Protein AF-A0A0N0Y039-F1 (afdb_monomer_lite)

Foldseek 3Di:
DDPDQVSVVVVCVVPPQDAAPVRHRFDWDWDDDDFWIKIDGDYDDDPPPDDDPPFDWIWTQTPPPRDIDTFTPDDPVVRVVVVVVVPPPPD

Organism: NCBI:txid66876

Sequence (91 aa):
MPATAEEALAAARARFEVRDPEGNPAPLYVVEFDIGFLVHAVMPPPPPGTQAPLGGSHMVISKSDGAVTYVPNFPPDSAIELYRSLRRPHG

Secondary structure (DSSP, 8-state):
---SHHHHHHHHHTT---B-TTSSBPPEEEEE-SSEEEEEE-PPPPPTTSPPPS--EEEEEETTT--EEEEES--HHHHHHHHHHHHS---

pLDDT: mean 81.55, std 10.09, range [46.41, 93.06]

Radius of gyration: 13.87 Å; chains: 1; bounding box: 28×31×41 Å

Structure (mmCIF, N/CA/C/O backbone):
data_AF-A0A0N0Y039-F1
#
_entry.id   AF-A0A0N0Y039-F1
#
loop_
_atom_site.group_PDB
_atom_site.id
_atom_site.type_symbol
_atom_site.label_atom_id
_atom_site.label_alt_id
_atom_site.label_comp_id
_atom_site.label_asym_id
_atom_site.label_entity_id
_atom_site.label_seq_id
_atom_site.pdbx_PDB_ins_code
_atom_site.Cartn_x
_atom_site.Cartn_y
_atom_site.Cartn_z
_atom_site.occupancy
_atom_site.B_iso_or_equiv
_atom_site.auth_seq_id
_atom_site.auth_comp_id
_atom_site.auth_asym_id
_atom_site.auth_atom_id
_atom_site.pdbx_PDB_model_num
ATOM 1 N N . MET A 1 1 ? -4.550 8.915 12.124 1.00 68.94 1 MET A N 1
ATOM 2 C CA . MET A 1 1 ? -5.150 7.741 11.462 1.00 68.94 1 MET A CA 1
ATOM 3 C C . MET A 1 1 ? -5.681 8.224 10.133 1.00 68.94 1 MET A C 1
ATOM 5 O O . MET A 1 1 ? -6.487 9.142 10.191 1.00 68.94 1 MET A O 1
ATOM 9 N N . PRO A 1 2 ? -5.191 7.731 8.984 1.00 74.25 2 PRO A N 1
ATOM 10 C CA . PRO A 1 2 ? -5.745 8.159 7.708 1.00 74.25 2 PRO A CA 1
ATOM 11 C C . PRO A 1 2 ? -7.189 7.663 7.593 1.00 74.25 2 PRO A C 1
ATOM 13 O O . PRO A 1 2 ? -7.455 6.477 7.783 1.00 74.25 2 PRO A O 1
ATOM 16 N N . ALA A 1 3 ? -8.106 8.582 7.325 1.00 79.25 3 ALA A N 1
ATOM 17 C CA . ALA A 1 3 ? -9.511 8.317 7.053 1.00 79.25 3 ALA A CA 1
ATOM 18 C C . ALA A 1 3 ? -9.773 8.128 5.551 1.00 79.25 3 ALA A C 1
ATOM 20 O O . ALA A 1 3 ? -10.788 7.542 5.185 1.00 79.25 3 ALA A O 1
ATOM 21 N N . THR A 1 4 ? -8.859 8.588 4.688 1.00 84.56 4 THR A N 1
ATOM 22 C CA . THR A 1 4 ? -8.995 8.527 3.226 1.00 84.56 4 THR A CA 1
ATOM 23 C C . THR A 1 4 ? -7.722 8.030 2.541 1.00 84.56 4 THR A C 1
ATOM 25 O O . THR A 1 4 ? -6.621 8.084 3.099 1.00 84.56 4 THR A O 1
ATOM 28 N N . ALA A 1 5 ? -7.863 7.582 1.290 1.00 83.75 5 ALA A N 1
ATOM 29 C CA . ALA A 1 5 ? -6.735 7.201 0.443 1.00 83.75 5 ALA A CA 1
ATOM 30 C C . ALA A 1 5 ? -5.734 8.355 0.227 1.00 83.75 5 ALA A C 1
ATOM 32 O O . ALA A 1 5 ? -4.530 8.114 0.156 1.00 83.75 5 ALA A O 1
ATOM 33 N N . GLU A 1 6 ? -6.202 9.606 0.179 1.00 84.44 6 GLU A N 1
ATOM 34 C CA . GLU A 1 6 ? -5.340 10.789 0.052 1.00 84.44 6 GLU A CA 1
ATOM 35 C C . GLU A 1 6 ? -4.507 11.033 1.313 1.00 84.44 6 GLU A C 1
ATOM 37 O O . GLU A 1 6 ? -3.303 11.278 1.226 1.00 84.44 6 GLU A O 1
ATOM 42 N N . GLU A 1 7 ? -5.108 10.903 2.498 1.00 84.81 7 GLU A N 1
ATOM 43 C CA . GLU A 1 7 ? -4.376 11.007 3.763 1.00 84.81 7 GLU A CA 1
ATOM 44 C C . GLU A 1 7 ? -3.367 9.866 3.922 1.00 84.81 7 GLU A C 1
ATOM 46 O O . GLU A 1 7 ? -2.241 10.083 4.382 1.00 84.81 7 GLU A O 1
ATOM 51 N N . ALA A 1 8 ? -3.741 8.655 3.499 1.00 85.75 8 ALA A N 1
ATOM 52 C CA . ALA A 1 8 ? -2.837 7.514 3.463 1.00 85.75 8 ALA A CA 1
ATOM 53 C C . ALA A 1 8 ? -1.664 7.770 2.505 1.00 85.75 8 ALA A C 1
ATOM 55 O O . ALA A 1 8 ? -0.515 7.530 2.874 1.00 85.75 8 ALA A O 1
ATOM 56 N N . LEU A 1 9 ? -1.923 8.327 1.318 1.00 85.62 9 LEU A N 1
ATOM 57 C CA . LEU A 1 9 ? -0.897 8.694 0.343 1.00 85.62 9 LEU A CA 1
ATOM 58 C C . LEU A 1 9 ? 0.050 9.774 0.883 1.00 85.62 9 LEU A C 1
ATOM 60 O O . LEU A 1 9 ? 1.265 9.672 0.713 1.00 85.62 9 LEU A O 1
ATOM 64 N N . ALA A 1 10 ? -0.479 10.798 1.552 1.00 85.44 10 ALA A N 1
ATOM 65 C CA . ALA A 1 10 ? 0.328 11.854 2.155 1.00 85.44 10 ALA A CA 1
ATOM 66 C C . ALA A 1 10 ? 1.230 11.304 3.274 1.00 85.44 10 ALA A C 1
ATOM 68 O O . ALA A 1 10 ? 2.435 11.564 3.292 1.00 85.44 10 ALA A O 1
ATOM 69 N N . ALA A 1 11 ? 0.675 10.476 4.166 1.00 84.50 11 ALA A N 1
ATOM 70 C CA . ALA A 1 11 ? 1.437 9.802 5.217 1.00 84.50 11 ALA A CA 1
ATOM 71 C C . ALA A 1 11 ? 2.492 8.844 4.647 1.00 84.50 11 ALA A C 1
ATOM 73 O O . ALA A 1 11 ? 3.567 8.677 5.236 1.00 84.50 11 ALA A O 1
ATOM 74 N N . ALA A 1 12 ? 2.179 8.238 3.501 1.00 84.69 12 ALA A N 1
ATOM 75 C CA . ALA A 1 12 ? 3.052 7.327 2.800 1.00 84.69 12 ALA A CA 1
ATOM 76 C C . ALA A 1 12 ? 4.230 8.022 2.132 1.00 84.69 12 ALA A C 1
ATOM 78 O O . ALA A 1 12 ? 5.356 7.567 2.290 1.00 84.69 12 ALA A O 1
ATOM 79 N N . ARG A 1 13 ? 4.006 9.149 1.448 1.00 82.06 13 ARG A N 1
ATOM 80 C CA . ARG A 1 13 ? 5.077 9.931 0.809 1.00 82.06 13 ARG A CA 1
ATOM 81 C C . ARG A 1 13 ? 6.165 10.363 1.792 1.00 82.06 13 ARG A C 1
ATOM 83 O O . ARG A 1 13 ? 7.317 10.469 1.399 1.00 82.06 13 ARG A O 1
ATOM 90 N N . ALA A 1 14 ? 5.818 10.564 3.063 1.00 80.44 14 ALA A N 1
ATOM 91 C CA . ALA A 1 14 ? 6.782 10.896 4.111 1.00 80.44 14 ALA A CA 1
ATOM 92 C C . ALA A 1 14 ? 7.642 9.704 4.587 1.00 80.44 14 ALA A C 1
ATOM 94 O O . ALA A 1 14 ? 8.597 9.909 5.329 1.00 80.44 14 ALA A O 1
ATOM 95 N N . ARG A 1 15 ? 7.280 8.461 4.238 1.00 79.50 15 ARG A N 1
ATOM 96 C CA . ARG A 1 15 ? 7.905 7.224 4.754 1.00 79.50 15 ARG A CA 1
ATOM 97 C C . ARG A 1 15 ? 8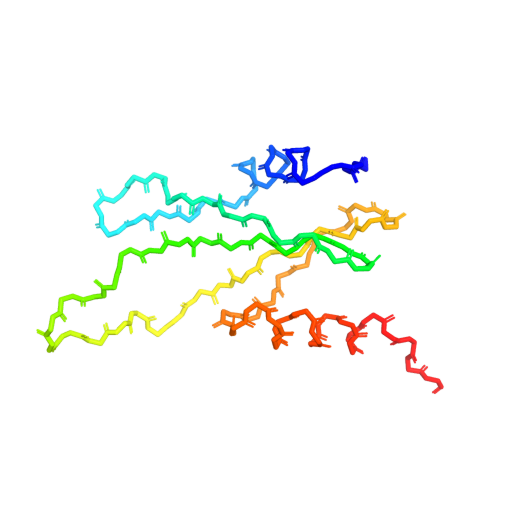.398 6.275 3.666 1.00 79.50 15 ARG A C 1
ATOM 99 O O . ARG A 1 15 ? 9.253 5.439 3.931 1.00 79.50 15 ARG A O 1
ATOM 106 N N . PHE A 1 16 ? 7.832 6.373 2.471 1.00 80.06 16 PHE A N 1
ATOM 107 C CA . PHE A 1 16 ? 8.002 5.428 1.382 1.00 80.06 16 PHE A CA 1
ATOM 108 C C . PHE A 1 16 ? 8.654 6.132 0.193 1.00 80.06 16 PHE A C 1
ATOM 110 O O . PHE A 1 16 ? 7.991 6.608 -0.727 1.00 80.06 16 PHE A O 1
ATOM 117 N N . GLU A 1 17 ? 9.982 6.228 0.253 1.00 76.06 17 GLU A N 1
ATOM 118 C CA . GLU A 1 17 ? 10.818 6.872 -0.763 1.00 76.06 17 GLU A CA 1
ATOM 119 C C . GLU A 1 17 ? 11.258 5.875 -1.842 1.00 76.06 17 GLU A C 1
ATOM 121 O O . GLU A 1 17 ? 12.440 5.562 -1.989 1.00 76.06 17 GLU A O 1
ATOM 126 N N . VAL A 1 18 ? 10.303 5.360 -2.617 1.00 77.50 18 VAL A N 1
ATOM 127 C CA . VAL A 1 18 ? 10.651 4.606 -3.829 1.00 77.50 18 VAL A CA 1
ATOM 128 C C . VAL A 1 18 ? 11.044 5.590 -4.920 1.00 77.50 18 VAL A C 1
ATOM 130 O O . VAL A 1 18 ? 10.301 6.526 -5.224 1.00 77.50 18 VAL A O 1
ATOM 133 N N . ARG A 1 19 ? 12.218 5.369 -5.507 1.00 80.00 19 ARG A N 1
ATOM 134 C CA . ARG A 1 19 ? 12.716 6.138 -6.645 1.00 80.00 19 ARG A CA 1
ATOM 135 C C . ARG A 1 19 ? 12.646 5.303 -7.912 1.00 80.00 19 ARG A C 1
ATOM 137 O O . ARG A 1 19 ? 12.844 4.089 -7.863 1.00 80.00 19 ARG A O 1
ATOM 144 N N . ASP A 1 20 ? 12.333 5.963 -9.015 1.00 74.44 20 ASP A N 1
ATOM 145 C CA . ASP A 1 20 ? 12.410 5.375 -10.344 1.00 74.44 20 ASP A CA 1
ATOM 146 C C . ASP A 1 20 ? 13.884 5.145 -10.762 1.00 74.44 20 ASP A C 1
ATOM 148 O O . ASP A 1 20 ? 14.809 5.562 -10.050 1.00 74.44 20 ASP A O 1
ATOM 152 N N . PRO A 1 21 ? 14.141 4.462 -11.894 1.00 70.00 21 PRO A N 1
ATOM 153 C CA . PRO A 1 21 ? 15.499 4.233 -12.392 1.00 70.00 21 PRO A CA 1
ATOM 154 C C . PRO A 1 21 ? 16.280 5.520 -12.697 1.00 70.00 21 PRO A C 1
ATOM 156 O O . PRO A 1 21 ? 17.510 5.498 -12.696 1.00 70.00 21 PRO A O 1
ATOM 159 N N . GLU A 1 22 ? 15.586 6.632 -12.943 1.00 75.88 22 GLU A N 1
ATOM 160 C CA . GLU A 1 22 ? 16.172 7.953 -13.173 1.00 75.88 22 GLU A CA 1
ATOM 161 C C . GLU A 1 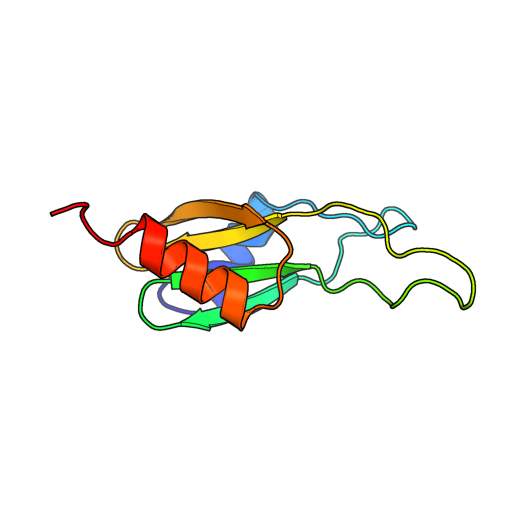22 ? 16.435 8.730 -11.864 1.00 75.88 22 GLU A C 1
ATOM 163 O O . GLU A 1 22 ? 17.044 9.800 -11.887 1.00 75.88 22 GLU A O 1
ATOM 168 N N . GLY A 1 23 ? 16.035 8.184 -10.712 1.00 74.44 23 GLY A N 1
ATOM 169 C CA . GLY A 1 23 ? 16.216 8.770 -9.387 1.00 74.44 23 GLY A CA 1
ATOM 170 C C . GLY A 1 23 ? 15.096 9.714 -8.939 1.00 74.44 23 GLY A C 1
ATOM 171 O O . GLY A 1 23 ? 15.209 10.296 -7.855 1.00 74.44 23 GLY A O 1
ATOM 172 N N . ASN A 1 24 ? 14.016 9.865 -9.710 1.00 80.75 24 ASN A N 1
ATOM 173 C CA . ASN A 1 24 ? 12.868 10.687 -9.325 1.00 80.75 24 ASN A CA 1
ATOM 174 C C . ASN A 1 24 ? 11.928 9.924 -8.380 1.00 80.75 24 ASN A C 1
ATOM 176 O O . ASN A 1 24 ? 11.911 8.693 -8.378 1.00 80.75 24 ASN A O 1
ATOM 180 N N . PRO A 1 25 ? 11.106 10.624 -7.575 1.00 80.19 25 PRO A N 1
ATOM 181 C CA . PRO A 1 25 ? 10.090 9.979 -6.752 1.00 80.19 25 PRO A CA 1
ATOM 182 C C . PRO A 1 25 ? 9.103 9.205 -7.629 1.00 80.19 25 PRO A C 1
ATOM 184 O O . PRO A 1 25 ? 8.402 9.801 -8.451 1.00 80.19 25 PRO A O 1
ATOM 187 N N . ALA A 1 26 ? 9.014 7.891 -7.426 1.00 82.50 26 ALA A N 1
ATOM 188 C CA . ALA A 1 26 ? 8.079 7.065 -8.171 1.00 82.50 26 ALA A CA 1
ATOM 189 C C . ALA A 1 26 ? 6.631 7.488 -7.853 1.00 82.50 26 ALA A C 1
ATOM 191 O O . ALA A 1 26 ? 6.314 7.818 -6.700 1.00 82.50 26 ALA A O 1
ATOM 192 N N . PRO A 1 27 ? 5.719 7.479 -8.841 1.00 83.62 27 PRO A N 1
ATOM 193 C CA . PRO A 1 27 ? 4.317 7.743 -8.577 1.00 83.62 27 PRO A CA 1
ATOM 194 C C . PRO A 1 27 ? 3.757 6.633 -7.680 1.00 83.62 27 PRO A C 1
ATOM 196 O O . PRO A 1 27 ? 3.818 5.444 -7.998 1.00 83.62 27 PRO A O 1
ATOM 199 N N . LEU A 1 28 ? 3.228 7.046 -6.531 1.00 87.19 28 LEU A N 1
ATOM 200 C CA . LEU A 1 28 ? 2.609 6.160 -5.556 1.00 87.19 28 LEU A CA 1
ATOM 201 C C . LEU A 1 28 ? 1.103 6.103 -5.794 1.00 87.19 28 LEU A C 1
ATOM 203 O O . LEU A 1 28 ? 0.455 7.140 -5.943 1.00 87.19 28 LEU A O 1
ATOM 207 N N . TYR A 1 29 ? 0.563 4.892 -5.770 1.00 87.31 29 TYR A N 1
ATOM 208 C CA . TYR A 1 29 ? -0.861 4.607 -5.848 1.00 87.31 29 TYR A CA 1
ATOM 209 C C . TYR A 1 29 ? -1.336 3.994 -4.542 1.00 87.31 29 TYR A C 1
ATOM 211 O O . TYR A 1 29 ? -0.610 3.228 -3.903 1.00 87.31 29 TYR A O 1
ATOM 219 N N . VAL A 1 30 ? -2.560 4.344 -4.153 1.00 90.88 30 VAL A N 1
ATOM 220 C CA . VAL A 1 30 ? -3.209 3.807 -2.960 1.00 90.88 30 VAL A CA 1
ATOM 221 C C . VAL A 1 30 ? -4.435 3.016 -3.371 1.00 90.88 30 VAL A C 1
ATOM 223 O O . VAL A 1 30 ? -5.325 3.538 -4.036 1.00 90.88 30 VAL A O 1
ATOM 226 N N . VAL A 1 31 ? -4.483 1.765 -2.931 1.00 91.94 31 VAL A N 1
ATOM 227 C CA . VAL A 1 31 ? -5.654 0.901 -3.008 1.00 91.94 31 VAL A CA 1
ATOM 228 C C . VAL A 1 31 ? -6.249 0.818 -1.612 1.00 91.94 31 VAL A C 1
ATOM 230 O O . VAL A 1 31 ? -5.650 0.269 -0.685 1.00 91.94 31 VAL A O 1
ATOM 233 N N . GLU A 1 32 ? -7.425 1.405 -1.442 1.00 92.44 32 GLU A N 1
ATOM 234 C CA . GLU A 1 32 ? -8.186 1.292 -0.206 1.00 92.44 32 GLU A CA 1
ATOM 235 C C . GLU A 1 32 ? -8.868 -0.078 -0.119 1.00 92.44 32 GLU A C 1
ATOM 237 O O . GLU A 1 32 ? -9.478 -0.540 -1.081 1.00 92.44 32 GLU A O 1
ATOM 242 N N . PHE A 1 33 ? -8.788 -0.721 1.046 1.00 90.56 33 PHE A N 1
ATOM 243 C CA . PHE A 1 33 ? -9.463 -1.987 1.315 1.00 90.56 33 PHE A CA 1
ATOM 244 C C . PHE A 1 33 ? -10.095 -1.996 2.716 1.00 90.56 33 PHE A C 1
ATOM 246 O O . PHE A 1 33 ? -10.099 -0.989 3.430 1.00 90.56 33 PHE A O 1
ATOM 253 N N . ASP A 1 34 ? -10.686 -3.125 3.100 1.00 90.00 34 ASP A N 1
ATOM 254 C CA . ASP A 1 34 ? -11.503 -3.291 4.306 1.00 90.00 34 ASP A CA 1
ATOM 255 C C . ASP A 1 34 ? -10.774 -2.893 5.597 1.00 90.00 34 ASP A C 1
ATOM 257 O O . ASP A 1 34 ? -11.323 -2.141 6.399 1.00 90.00 34 ASP A O 1
ATOM 261 N N . ILE A 1 35 ? -9.527 -3.334 5.780 1.00 90.12 35 ILE A N 1
ATOM 262 C CA . ILE A 1 35 ? -8.775 -3.128 7.033 1.00 90.12 35 ILE A CA 1
ATOM 263 C C . ILE A 1 35 ? -7.580 -2.170 6.899 1.00 90.12 35 ILE A C 1
ATOM 265 O O . ILE A 1 35 ? -6.855 -1.943 7.871 1.00 90.12 35 ILE A O 1
ATOM 269 N N . GLY A 1 36 ? -7.355 -1.584 5.721 1.00 92.94 36 GLY A N 1
ATOM 270 C CA . GLY A 1 36 ? -6.179 -0.753 5.478 1.00 92.94 36 GLY A CA 1
ATOM 271 C C . GLY A 1 36 ? -6.154 -0.046 4.127 1.00 92.94 36 GLY A C 1
ATOM 272 O O . GLY A 1 36 ? -7.134 -0.020 3.383 1.00 92.94 36 GLY A O 1
ATOM 273 N N . PHE A 1 37 ? -4.989 0.518 3.828 1.00 93.06 37 PHE A N 1
ATOM 274 C CA . PHE A 1 37 ? -4.633 1.146 2.563 1.00 93.06 37 PHE A CA 1
ATOM 275 C C . PHE A 1 37 ? -3.328 0.534 2.065 1.00 93.06 37 PHE A C 1
ATOM 277 O O . PHE A 1 37 ? -2.317 0.616 2.759 1.00 93.06 37 PHE A O 1
ATOM 284 N N . LEU A 1 38 ? -3.341 -0.094 0.892 1.00 93.00 38 LEU A N 1
AT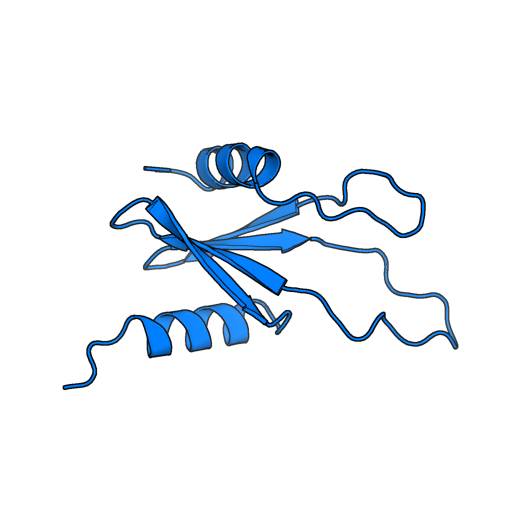OM 285 C CA . LEU A 1 38 ? -2.139 -0.608 0.248 1.00 93.00 38 LEU A CA 1
ATOM 286 C C . LEU A 1 38 ? -1.550 0.500 -0.619 1.00 93.00 38 LEU A C 1
ATOM 288 O O . LEU A 1 38 ? -2.185 0.968 -1.556 1.00 93.00 38 LEU A O 1
ATOM 292 N N . VAL A 1 39 ? -0.327 0.896 -0.318 1.00 90.88 39 VAL A N 1
ATOM 293 C CA . VAL A 1 39 ? 0.451 1.868 -1.071 1.00 90.88 39 VAL A CA 1
ATOM 294 C C . VAL A 1 39 ? 1.497 1.116 -1.875 1.00 90.88 39 VAL A C 1
ATOM 296 O O . VAL A 1 39 ? 2.290 0.358 -1.312 1.00 90.88 39 VAL A O 1
ATOM 299 N N . HIS A 1 40 ? 1.529 1.353 -3.179 1.00 88.00 40 HIS A N 1
ATOM 300 C CA . HIS A 1 40 ? 2.544 0.786 -4.052 1.00 88.00 40 HIS A CA 1
ATOM 301 C C . HIS A 1 40 ? 3.076 1.814 -5.041 1.00 88.00 40 HIS A C 1
ATOM 303 O O . HIS A 1 40 ? 2.358 2.706 -5.490 1.00 88.00 40 HIS A O 1
ATOM 309 N N . ALA A 1 41 ? 4.355 1.682 -5.381 1.00 84.56 41 ALA A N 1
ATOM 310 C CA . ALA A 1 41 ? 4.945 2.436 -6.473 1.00 84.56 41 ALA A CA 1
ATOM 311 C C . ALA A 1 41 ? 4.560 1.791 -7.807 1.00 84.56 41 ALA A C 1
ATOM 313 O O . ALA A 1 41 ? 4.633 0.569 -7.962 1.00 84.56 41 ALA A O 1
ATOM 314 N N . VAL A 1 42 ? 4.172 2.614 -8.776 1.00 77.69 42 VAL A N 1
ATOM 315 C CA . VAL A 1 42 ? 3.971 2.179 -10.158 1.00 77.69 42 VAL A CA 1
ATOM 316 C C . VA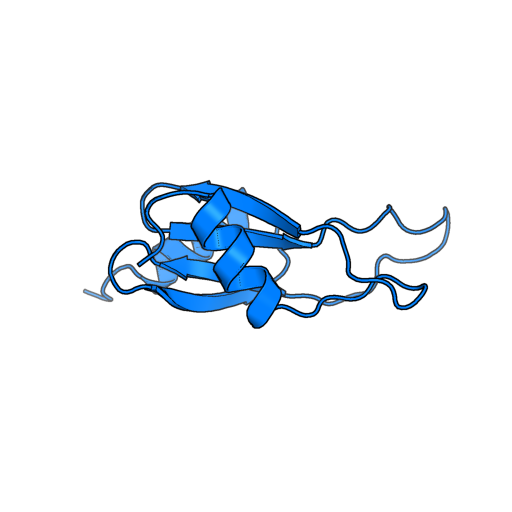L A 1 42 ? 5.174 2.644 -10.958 1.00 77.69 42 VAL A C 1
ATOM 318 O O . VAL A 1 42 ? 5.373 3.836 -11.165 1.00 77.69 42 VAL A O 1
ATOM 321 N N . MET A 1 43 ? 5.996 1.690 -11.383 1.00 74.56 43 MET A N 1
ATOM 322 C CA . MET A 1 43 ? 7.121 1.962 -12.270 1.00 74.56 43 MET A CA 1
ATOM 323 C C . MET A 1 43 ? 6.721 1.657 -13.713 1.00 74.56 43 MET A C 1
ATOM 325 O O . MET A 1 43 ? 5.907 0.752 -13.935 1.00 74.56 43 MET A O 1
ATOM 329 N N . PRO A 1 44 ? 7.273 2.384 -14.699 1.00 70.12 44 PRO A N 1
ATOM 330 C CA . PRO A 1 44 ? 7.104 2.003 -16.090 1.00 70.12 44 PRO A CA 1
ATOM 331 C C . PRO A 1 44 ? 7.598 0.562 -16.292 1.00 70.12 44 PRO A C 1
ATOM 333 O O . PRO A 1 44 ? 8.564 0.144 -15.640 1.00 70.12 44 PRO A O 1
ATOM 336 N N . PRO A 1 45 ? 6.937 -0.220 -17.164 1.00 68.38 45 PRO A N 1
ATOM 337 C CA . PRO A 1 45 ? 7.406 -1.557 -17.475 1.00 68.38 45 PRO A CA 1
ATOM 338 C C . PRO A 1 45 ? 8.847 -1.480 -17.998 1.00 68.38 45 PRO A C 1
ATOM 340 O O . PRO A 1 45 ? 9.180 -0.550 -18.742 1.00 68.38 45 PRO A O 1
ATOM 343 N N . PRO A 1 46 ? 9.712 -2.431 -17.610 1.00 67.62 46 PRO A N 1
ATOM 344 C CA . PRO A 1 46 ? 11.081 -2.462 -18.098 1.00 67.62 46 PRO A CA 1
ATOM 345 C C . PRO A 1 46 ? 11.094 -2.577 -19.636 1.00 67.62 46 PRO A C 1
ATOM 347 O O . PRO A 1 46 ? 10.174 -3.168 -20.216 1.00 67.62 46 PRO A O 1
ATOM 350 N N . PRO A 1 47 ? 12.117 -2.020 -20.310 1.00 75.69 47 PRO A N 1
ATOM 351 C CA . PRO A 1 47 ? 12.307 -2.190 -21.746 1.00 75.69 47 PRO A CA 1
ATOM 352 C C . PRO A 1 47 ? 12.192 -3.659 -22.203 1.00 75.69 47 PRO A C 1
ATOM 354 O O . PRO A 1 47 ? 12.553 -4.576 -21.463 1.00 75.69 47 PRO A O 1
ATOM 357 N N . PRO A 1 48 ? 11.748 -3.930 -23.443 1.00 75.00 48 PRO A N 1
ATOM 358 C CA . PRO A 1 48 ? 11.722 -5.290 -23.970 1.00 75.00 48 PRO A CA 1
ATOM 359 C C . PRO A 1 48 ? 13.112 -5.936 -23.888 1.00 75.00 48 PRO A C 1
ATOM 361 O O . PRO A 1 48 ? 14.089 -5.382 -24.387 1.00 75.00 48 PRO A O 1
ATOM 364 N N . GLY A 1 49 ? 13.203 -7.109 -23.260 1.00 74.44 49 GLY A N 1
ATOM 365 C CA . GLY A 1 49 ? 14.467 -7.831 -23.080 1.00 74.44 49 GLY A CA 1
ATOM 366 C C . GLY A 1 49 ? 15.232 -7.495 -21.796 1.00 74.44 49 GLY A C 1
ATOM 367 O O . GLY A 1 49 ? 16.250 -8.133 -21.535 1.00 74.44 49 GLY A O 1
ATOM 368 N N . THR A 1 50 ? 14.747 -6.569 -20.963 1.00 68.12 50 THR A N 1
ATOM 369 C CA . THR A 1 50 ? 15.242 -6.398 -19.592 1.00 68.12 50 THR A CA 1
ATOM 370 C C . THR A 1 50 ? 14.281 -7.033 -18.592 1.00 68.12 50 THR A C 1
ATOM 372 O O . THR A 1 50 ? 13.059 -7.005 -18.739 1.00 68.12 50 THR A O 1
ATOM 375 N N . GLN A 1 51 ? 14.841 -7.673 -17.568 1.00 62.00 51 GLN A N 1
ATOM 376 C CA . GLN A 1 51 ? 14.037 -8.213 -16.479 1.00 62.00 51 GLN A CA 1
ATOM 377 C C . GLN A 1 51 ? 13.541 -7.055 -15.613 1.00 62.00 51 GLN A C 1
ATOM 379 O O . GLN A 1 51 ? 14.298 -6.124 -15.327 1.00 62.00 51 GLN A O 1
ATOM 384 N N . ALA A 1 52 ? 12.283 -7.125 -15.172 1.00 62.47 52 ALA A N 1
ATOM 385 C CA . ALA A 1 52 ? 11.822 -6.246 -14.106 1.00 62.47 52 ALA A CA 1
ATOM 386 C C . ALA A 1 52 ? 12.750 -6.439 -12.896 1.00 62.47 52 ALA A C 1
ATOM 388 O O . ALA A 1 52 ? 13.120 -7.585 -12.610 1.00 62.47 52 ALA A O 1
ATOM 389 N N . PRO A 1 53 ? 13.155 -5.360 -12.206 1.00 60.31 53 PRO A N 1
ATOM 390 C CA . PRO A 1 53 ? 13.984 -5.493 -11.021 1.00 60.31 53 PRO A CA 1
ATOM 391 C C . PRO A 1 53 ? 13.318 -6.469 -10.043 1.00 60.31 53 PRO A C 1
ATOM 393 O O . PRO A 1 53 ? 12.161 -6.298 -9.659 1.00 60.31 53 PRO A O 1
ATOM 396 N N . LEU A 1 54 ? 14.045 -7.530 -9.683 1.00 52.88 54 LEU A N 1
ATOM 397 C CA . LEU A 1 54 ? 13.609 -8.512 -8.697 1.00 52.88 54 LEU A CA 1
ATOM 398 C C . LEU A 1 54 ? 13.700 -7.859 -7.318 1.00 52.88 54 LEU A C 1
ATOM 400 O O . LEU A 1 54 ? 14.760 -7.836 -6.699 1.00 52.88 54 LEU A O 1
ATOM 404 N N . GLY A 1 55 ? 12.599 -7.271 -6.861 1.00 60.81 55 GLY A N 1
ATOM 405 C CA . GLY A 1 55 ? 12.547 -6.610 -5.566 1.00 60.81 55 GLY A CA 1
ATOM 406 C C . GLY A 1 55 ? 11.452 -5.556 -5.469 1.00 60.81 55 GLY A C 1
ATOM 407 O O . GLY A 1 55 ? 10.769 -5.228 -6.438 1.00 60.81 55 GLY A O 1
ATOM 408 N N . GLY A 1 56 ? 11.282 -5.045 -4.255 1.00 70.75 56 GLY A N 1
ATOM 409 C CA . GLY A 1 56 ? 10.260 -4.069 -3.906 1.00 70.75 56 GLY A CA 1
ATOM 410 C C . GLY A 1 56 ? 9.353 -4.578 -2.796 1.00 70.75 56 GLY A C 1
ATOM 411 O O . GLY A 1 56 ? 9.148 -5.782 -2.621 1.00 70.75 56 GLY A O 1
ATOM 412 N N . SER A 1 57 ? 8.785 -3.629 -2.072 1.00 82.62 57 SER A N 1
ATOM 413 C CA . SER A 1 57 ? 7.788 -3.881 -1.044 1.00 82.62 57 SER A CA 1
ATOM 414 C C . SER A 1 57 ? 6.626 -2.948 -1.298 1.00 82.62 57 SER A C 1
ATOM 416 O O . SER A 1 57 ? 6.846 -1.805 -1.683 1.00 82.62 57 SER A O 1
ATOM 418 N N . HIS A 1 58 ? 5.414 -3.400 -1.034 1.00 88.50 58 HIS A N 1
ATOM 419 C CA . HIS A 1 58 ? 4.296 -2.493 -0.837 1.00 88.50 58 HIS A CA 1
ATOM 420 C C . HIS A 1 58 ? 4.232 -2.095 0.624 1.00 88.50 58 HIS A C 1
ATOM 422 O O . HIS A 1 58 ? 4.728 -2.798 1.508 1.00 88.50 58 HIS A O 1
ATOM 428 N N . MET A 1 59 ? 3.596 -0.969 0.888 1.00 90.00 59 MET A N 1
ATOM 429 C CA . MET A 1 59 ? 3.383 -0.484 2.237 1.00 90.00 59 MET A CA 1
ATOM 430 C C . MET A 1 59 ? 1.893 -0.475 2.535 1.00 90.00 59 MET A C 1
ATOM 432 O O . MET A 1 59 ? 1.124 0.196 1.866 1.00 90.00 59 MET A O 1
ATOM 436 N N . VAL A 1 60 ? 1.479 -1.190 3.568 1.00 92.31 60 VAL A N 1
ATOM 437 C CA . VAL A 1 60 ? 0.115 -1.158 4.078 1.00 92.31 60 VAL A CA 1
ATOM 438 C C . VAL A 1 60 ? 0.043 -0.203 5.257 1.00 92.31 60 VAL A C 1
ATOM 440 O O . VAL A 1 60 ? 0.831 -0.316 6.196 1.00 92.31 60 VAL A O 1
ATOM 443 N N . ILE A 1 61 ? -0.927 0.706 5.235 1.00 91.25 61 ILE A N 1
ATOM 444 C CA . ILE A 1 61 ? -1.300 1.516 6.391 1.00 91.25 61 ILE A CA 1
ATOM 445 C C . ILE A 1 61 ? -2.619 0.985 6.935 1.00 91.25 61 ILE A C 1
ATOM 447 O O . ILE A 1 61 ? -3.646 1.003 6.259 1.00 91.25 61 ILE A O 1
ATOM 451 N N . SER A 1 62 ? -2.585 0.498 8.166 1.00 90.19 62 SER A N 1
ATOM 452 C CA . SER A 1 62 ? -3.758 0.001 8.874 1.00 90.19 62 SER A CA 1
ATOM 453 C C . SER A 1 62 ? -4.766 1.114 9.152 1.00 90.19 62 SER A C 1
ATOM 455 O O . SER A 1 62 ? -4.398 2.194 9.620 1.00 90.19 62 SER A O 1
ATOM 457 N N . LYS A 1 63 ? -6.053 0.822 8.941 1.00 89.69 63 LYS A N 1
ATOM 458 C CA . LYS A 1 63 ? -7.160 1.720 9.303 1.00 89.69 63 LYS A CA 1
ATOM 459 C C . LYS A 1 63 ? -7.488 1.716 10.798 1.00 89.69 63 LYS A C 1
ATOM 461 O O . LYS A 1 63 ? -8.132 2.648 11.263 1.00 89.69 63 LYS A O 1
ATOM 466 N N . SER A 1 64 ? -7.057 0.702 11.553 1.00 86.88 64 S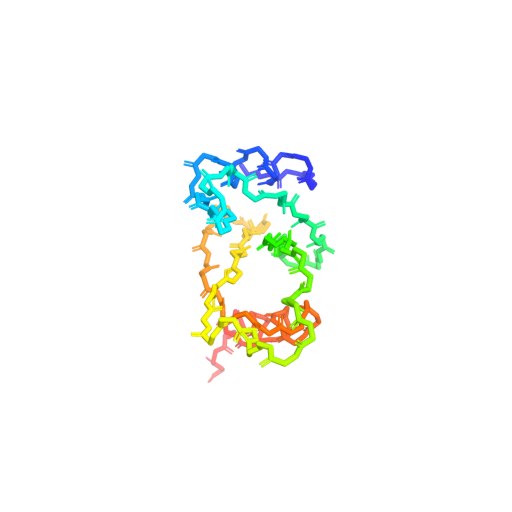ER A N 1
ATOM 467 C CA . SER A 1 64 ? -7.418 0.557 12.972 1.00 86.88 64 SER A CA 1
ATOM 468 C C . SER A 1 64 ? -6.526 1.355 13.924 1.00 86.88 64 SER A C 1
ATOM 470 O O . SER A 1 64 ? -6.999 1.861 14.934 1.00 86.88 64 SER A O 1
ATOM 472 N N . ASP A 1 65 ? -5.229 1.426 13.622 1.00 85.56 65 ASP A N 1
ATOM 473 C CA . ASP A 1 65 ? -4.183 2.006 14.483 1.00 85.56 65 ASP A CA 1
ATOM 474 C C . ASP A 1 65 ? -3.182 2.899 13.722 1.00 85.56 65 ASP A C 1
ATOM 476 O O . ASP A 1 65 ? -2.404 3.633 14.327 1.00 85.56 65 ASP A O 1
ATOM 480 N N . GLY A 1 66 ? -3.195 2.872 12.387 1.00 85.88 66 GLY A N 1
ATOM 481 C CA . GLY A 1 66 ? -2.302 3.660 11.542 1.00 85.88 66 GLY A CA 1
ATOM 482 C C . GLY A 1 66 ? -0.935 3.014 11.414 1.00 85.88 66 GLY A C 1
ATOM 483 O O . GLY A 1 66 ? -0.015 3.639 10.888 1.00 85.88 66 GLY A O 1
ATOM 484 N N . ALA A 1 67 ? -0.796 1.779 11.903 1.00 88.62 67 ALA A N 1
ATOM 485 C CA . ALA A 1 67 ? 0.440 1.038 11.828 1.00 88.62 67 ALA A CA 1
ATOM 486 C C . ALA A 1 67 ? 0.814 0.785 10.369 1.00 88.62 67 ALA A C 1
ATOM 488 O O . ALA A 1 67 ? -0.024 0.438 9.530 1.00 88.62 67 ALA A O 1
ATOM 489 N N . VAL A 1 68 ? 2.103 0.948 10.102 1.00 89.94 68 VAL A N 1
ATOM 490 C CA . VAL A 1 68 ? 2.709 0.716 8.799 1.00 89.94 68 VAL A CA 1
ATOM 491 C C . VAL A 1 68 ? 3.255 -0.704 8.764 1.00 89.94 68 VAL A C 1
ATOM 493 O O . VAL A 1 68 ? 3.943 -1.138 9.687 1.00 89.94 68 VAL A O 1
ATOM 496 N N . THR A 1 69 ? 2.953 -1.446 7.707 1.00 89.81 69 THR A N 1
ATOM 497 C CA . THR A 1 69 ? 3.456 -2.804 7.490 1.00 89.81 69 THR A CA 1
ATOM 498 C C . THR A 1 69 ? 3.964 -2.928 6.068 1.00 89.81 69 THR A C 1
ATOM 500 O O . THR A 1 69 ? 3.263 -2.569 5.130 1.00 89.81 69 THR A O 1
ATOM 503 N N . TYR A 1 70 ? 5.169 -3.454 5.899 1.00 89.25 70 TYR A N 1
ATOM 504 C CA . TYR A 1 70 ? 5.718 -3.719 4.576 1.00 89.25 70 TYR A CA 1
ATOM 505 C C . TYR A 1 70 ? 5.375 -5.144 4.161 1.00 89.25 70 TYR A C 1
ATOM 507 O O . TYR A 1 70 ? 5.632 -6.088 4.907 1.00 89.25 70 TYR A O 1
ATOM 515 N N . VAL A 1 71 ? 4.787 -5.293 2.980 1.00 89.50 71 VAL A N 1
ATOM 516 C CA . VAL A 1 71 ? 4.465 -6.589 2.377 1.00 89.50 71 VAL A CA 1
ATOM 517 C C . VAL A 1 71 ? 5.232 -6.739 1.060 1.00 89.50 71 VAL A C 1
ATOM 519 O O . VAL A 1 71 ? 5.624 -5.731 0.474 1.00 89.50 71 VAL A O 1
ATOM 522 N N . PRO A 1 72 ? 5.489 -7.964 0.579 1.00 86.38 72 PRO A N 1
ATOM 523 C CA . PRO A 1 72 ? 6.148 -8.178 -0.706 1.00 86.38 72 PRO A CA 1
ATOM 524 C C . PRO A 1 72 ? 5.428 -7.470 -1.862 1.00 86.38 72 PRO A C 1
ATOM 526 O O . PRO A 1 72 ? 4.208 -7.292 -1.822 1.00 86.38 72 PRO A O 1
ATOM 529 N N . ASN A 1 73 ? 6.180 -7.117 -2.909 1.00 81.94 73 ASN A N 1
ATOM 530 C CA . ASN A 1 73 ? 5.668 -6.563 -4.169 1.00 81.94 73 ASN A CA 1
ATOM 531 C C . ASN A 1 73 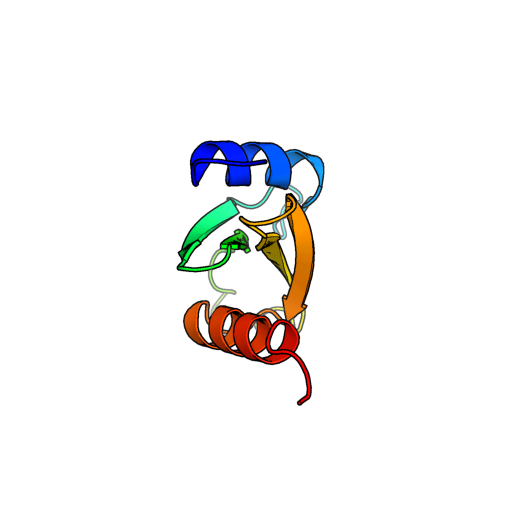? 4.902 -7.618 -5.000 1.00 81.94 73 ASN A C 1
ATOM 533 O O . ASN A 1 73 ? 5.294 -7.989 -6.105 1.00 81.94 73 ASN A O 1
ATOM 537 N N . PHE A 1 74 ? 3.831 -8.159 -4.429 1.00 82.62 74 PHE A N 1
ATOM 538 C CA . PHE A 1 74 ? 2.865 -9.010 -5.115 1.00 82.62 74 PHE A CA 1
ATOM 539 C C . PHE A 1 74 ? 1.806 -8.159 -5.825 1.00 82.62 74 PHE A C 1
ATOM 541 O O . PHE A 1 74 ? 1.707 -6.957 -5.563 1.00 82.62 74 PHE A O 1
ATOM 548 N N . PRO A 1 75 ? 0.983 -8.747 -6.712 1.00 84.44 75 PRO A N 1
ATOM 549 C CA . PRO A 1 75 ? -0.214 -8.072 -7.198 1.00 84.44 75 PRO A CA 1
ATOM 550 C C . PRO A 1 75 ? -1.037 -7.502 -6.026 1.00 84.44 75 PRO A C 1
ATOM 552 O O . PRO A 1 75 ? -1.071 -8.140 -4.966 1.00 84.44 75 PRO A O 1
ATOM 555 N N . PRO A 1 76 ? -1.690 -6.334 -6.185 1.00 86.62 76 PRO A N 1
ATOM 556 C CA . PRO A 1 76 ? -2.386 -5.650 -5.095 1.00 86.62 76 PRO A CA 1
ATOM 557 C C . PRO A 1 76 ? -3.325 -6.561 -4.300 1.00 86.62 76 PRO A C 1
ATOM 559 O O . PRO A 1 76 ? -3.241 -6.600 -3.074 1.00 86.62 76 PRO A O 1
ATOM 562 N N . ASP A 1 77 ? -4.142 -7.362 -4.986 1.00 88.19 77 ASP A N 1
ATOM 563 C CA . ASP A 1 77 ? -5.056 -8.315 -4.352 1.00 88.19 77 ASP A CA 1
ATOM 564 C C . ASP A 1 77 ? -4.319 -9.348 -3.490 1.00 88.19 77 ASP A C 1
ATOM 566 O O . ASP A 1 77 ? -4.660 -9.541 -2.325 1.00 88.19 77 ASP A O 1
ATOM 570 N N . SER A 1 78 ? -3.244 -9.950 -4.006 1.00 90.12 78 SER A N 1
ATOM 571 C CA . SER A 1 78 ? -2.443 -10.933 -3.267 1.00 90.12 78 SER A CA 1
ATOM 572 C C . SER A 1 78 ? -1.725 -10.319 -2.062 1.00 90.12 78 SER A C 1
ATOM 574 O O . SER A 1 78 ? -1.614 -10.951 -1.011 1.00 90.12 78 SER A O 1
ATOM 576 N N . ALA A 1 79 ? -1.245 -9.080 -2.185 1.00 89.88 79 ALA A N 1
ATOM 577 C CA . ALA A 1 79 ? -0.628 -8.350 -1.080 1.00 89.88 79 ALA A CA 1
ATOM 578 C C . ALA A 1 79 ? -1.650 -8.019 0.024 1.00 89.88 79 ALA A C 1
ATOM 580 O O . ALA A 1 79 ? -1.346 -8.152 1.213 1.00 89.88 79 ALA A O 1
ATOM 581 N N . ILE A 1 80 ? -2.873 -7.645 -0.364 1.00 91.25 80 ILE A N 1
ATOM 582 C CA . ILE A 1 80 ? -3.995 -7.415 0.554 1.00 91.25 80 ILE A CA 1
ATOM 583 C C . ILE A 1 80 ? -4.380 -8.714 1.266 1.00 91.25 80 ILE A C 1
ATOM 585 O O . ILE A 1 80 ? -4.533 -8.719 2.488 1.00 91.25 80 ILE A O 1
ATOM 589 N N . GLU A 1 81 ? -4.507 -9.827 0.543 1.00 91.38 81 GLU A N 1
ATOM 590 C CA . GLU A 1 81 ? -4.818 -11.129 1.138 1.00 91.38 81 GLU A CA 1
ATOM 591 C C . GLU A 1 81 ? -3.742 -11.593 2.121 1.00 91.38 81 GLU A C 1
ATOM 593 O O . GLU A 1 81 ? -4.069 -12.037 3.226 1.00 91.38 81 GLU A O 1
ATOM 598 N N . LEU A 1 82 ? -2.464 -11.422 1.772 1.00 90.38 82 LEU A N 1
ATOM 599 C CA . LEU A 1 82 ? -1.359 -11.704 2.681 1.00 90.38 82 LEU A CA 1
ATOM 600 C C . LEU A 1 82 ? -1.467 -10.858 3.953 1.00 90.38 82 LEU A C 1
ATOM 602 O O . LEU A 1 82 ? -1.373 -11.393 5.057 1.00 90.38 82 LEU A O 1
ATOM 606 N N . TYR A 1 83 ? -1.721 -9.555 3.820 1.00 90.38 83 TYR A N 1
ATOM 607 C CA . TYR A 1 83 ? -1.896 -8.677 4.973 1.00 90.38 83 TYR A CA 1
ATOM 608 C C . TYR A 1 83 ? -3.085 -9.094 5.850 1.00 90.38 83 TYR A C 1
ATOM 610 O O . TYR A 1 83 ? -2.957 -9.150 7.074 1.00 90.38 83 TYR A O 1
ATOM 618 N N . ARG A 1 84 ? -4.223 -9.462 5.245 1.00 90.94 84 ARG A N 1
ATOM 619 C CA . ARG A 1 84 ? -5.381 -10.018 5.967 1.00 90.94 84 ARG A CA 1
ATOM 620 C C . ARG A 1 84 ? -5.008 -11.286 6.730 1.00 90.94 84 ARG A C 1
ATOM 622 O O . ARG A 1 84 ? -5.430 -11.446 7.871 1.00 90.94 84 ARG A O 1
ATOM 629 N N . SER A 1 85 ? -4.207 -12.166 6.131 1.00 89.06 85 SER A N 1
ATOM 630 C CA . SER A 1 85 ? -3.732 -13.383 6.793 1.00 89.06 85 SER A CA 1
ATOM 631 C C . SER A 1 85 ? -2.811 -13.082 7.977 1.00 89.06 85 SER A C 1
ATOM 633 O O . SER A 1 85 ? -2.914 -13.760 8.992 1.00 89.06 85 SER A O 1
ATOM 635 N N . LEU A 1 86 ? -1.942 -12.072 7.869 1.00 86.62 86 LEU A N 1
ATOM 636 C CA . LEU A 1 86 ? -1.040 -11.652 8.951 1.00 86.62 86 LEU A CA 1
ATOM 637 C C . LEU A 1 86 ? -1.781 -10.971 10.111 1.00 86.62 86 LEU A C 1
ATOM 639 O O . LEU A 1 86 ? -1.345 -11.046 11.256 1.00 86.62 86 LEU A O 1
ATOM 643 N N . ARG A 1 87 ? -2.886 -10.278 9.813 1.00 84.12 87 ARG A N 1
ATOM 644 C CA . ARG A 1 87 ? -3.729 -9.578 10.795 1.00 84.12 87 ARG A CA 1
ATOM 645 C C . ARG A 1 87 ? -4.828 -10.455 11.393 1.00 84.12 87 ARG A C 1
ATOM 647 O O . ARG A 1 87 ? -5.445 -10.037 12.372 1.00 84.12 87 ARG A O 1
ATOM 654 N N . ARG A 1 88 ? -5.095 -11.645 10.841 1.00 78.06 88 ARG A N 1
ATOM 655 C CA . ARG A 1 88 ? -5.965 -12.614 11.514 1.00 78.06 88 ARG A CA 1
ATOM 656 C C . ARG A 1 88 ? -5.276 -13.058 12.804 1.00 78.06 88 ARG A C 1
ATOM 658 O O . ARG A 1 88 ? -4.118 -13.465 12.739 1.00 78.06 88 ARG A O 1
ATOM 665 N N . PRO A 1 89 ? -5.955 -13.011 13.961 1.00 60.75 89 PRO A N 1
ATOM 666 C CA . PRO A 1 89 ? -5.416 -13.639 15.153 1.00 60.75 89 PRO A CA 1
ATOM 667 C C . PRO A 1 89 ? -5.172 -15.116 14.833 1.00 60.75 89 PRO A C 1
ATOM 669 O O . PRO A 1 89 ? -6.074 -15.802 14.344 1.00 60.75 89 PRO A O 1
ATOM 672 N N . HIS A 1 90 ? -3.944 -15.588 15.053 1.00 54.16 90 HIS A N 1
ATOM 673 C CA . HIS A 1 90 ? -3.698 -17.018 15.173 1.00 54.16 90 HIS A CA 1
ATOM 674 C C . HIS A 1 90 ? -4.556 -17.478 16.355 1.00 54.16 90 HIS A C 1
ATOM 676 O O . HIS A 1 90 ? -4.309 -17.048 17.481 1.00 54.16 90 HIS A O 1
ATOM 682 N N . GLY A 1 91 ? -5.643 -18.191 16.052 1.00 46.41 91 GLY A N 1
ATOM 683 C CA . GLY A 1 91 ? -6.587 -18.696 17.049 1.00 46.41 91 GLY A CA 1
ATOM 684 C C . GLY A 1 91 ? -5.933 -19.643 18.038 1.00 46.41 91 GLY A C 1
ATOM 685 O O . GLY A 1 91 ? -4.945 -20.308 17.648 1.00 46.41 91 GLY A O 1
#